Protein AF-A0A6M3XXW4-F1 (afdb_monomer)

Solvent-accessible surface area (backbone atoms only — not comparable to full-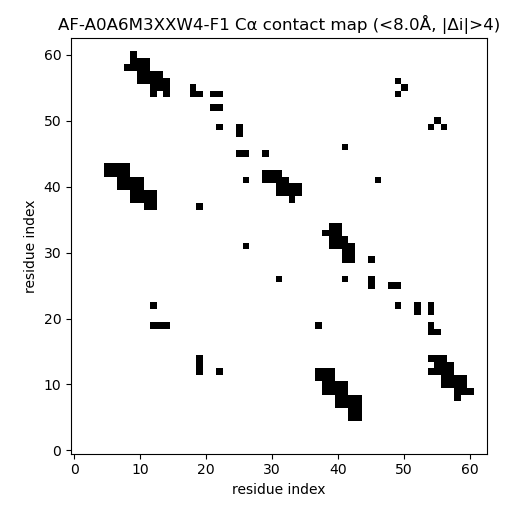atom values): 3835 Å² total; per-residue (Å²): 133,88,81,71,77,81,51,68,42,47,33,32,61,56,62,56,72,69,46,44,52,52,49,48,58,58,42,68,82,44,91,54,46,83,46,83,90,54,26,34,41,32,39,61,69,56,53,59,53,40,56,73,68,71,46,53,67,44,78,56,79,84,125

Foldseek 3Di:
DPPPPQDWFKKAFDDPPVLLVVLVVLQVVFPKDADPNRIITGGPVSVVVNVVVVTDMDTDDDD

Mean predicted aligned error: 6.56 Å

Organism: NCBI:txid1070528

Sequence (63 aa):
MNKQKEKYVFIKVLGNEKEQVKAFGVLLSYSFRAFPKHKYLIPVEALKELKKSKVKIVLEEKK

Secondary structure (DSSP, 8-state):
-------EEEEEE-S-HHHHHHHHHHHHTS--EEETTTEEEEEHHHHHHHHHTT--EEE----

Structure (mmCIF, N/CA/C/O backbone):
data_AF-A0A6M3XXW4-F1
#
_entry.id   AF-A0A6M3XXW4-F1
#
loop_
_atom_site.group_PDB
_atom_site.id
_atom_site.type_symbol
_atom_site.label_atom_id
_atom_site.label_alt_id
_atom_site.label_comp_id
_atom_site.label_asym_id
_atom_site.label_entity_id
_atom_site.label_seq_id
_atom_site.pdbx_PDB_ins_code
_atom_site.Cartn_x
_atom_site.Cartn_y
_atom_site.Cartn_z
_atom_site.occupancy
_atom_site.B_iso_or_equiv
_atom_site.auth_seq_id
_atom_site.auth_comp_id
_atom_site.auth_asym_id
_atom_site.auth_atom_id
_atom_site.pdbx_PDB_model_num
ATOM 1 N N . MET A 1 1 ? -14.916 -4.263 23.506 1.00 41.09 1 MET A N 1
ATOM 2 C CA . MET A 1 1 ? -14.944 -4.752 22.107 1.00 41.09 1 MET A CA 1
ATOM 3 C C . MET A 1 1 ? -14.655 -3.588 21.161 1.00 41.09 1 MET A C 1
ATOM 5 O O . MET A 1 1 ? -15.583 -2.905 20.744 1.00 41.09 1 MET A O 1
ATOM 9 N N . ASN A 1 2 ? -13.388 -3.328 20.828 1.00 42.69 2 ASN A N 1
ATOM 10 C CA . ASN A 1 2 ? -13.067 -2.344 19.790 1.00 42.69 2 ASN A CA 1
ATOM 11 C C . ASN A 1 2 ? -13.267 -2.999 18.418 1.00 42.69 2 ASN A C 1
ATOM 13 O O . ASN A 1 2 ? -12.340 -3.550 17.837 1.00 42.69 2 ASN A O 1
ATOM 17 N N . LYS A 1 3 ? -14.500 -2.950 17.901 1.00 46.84 3 LYS A N 1
ATOM 18 C CA . LYS A 1 3 ? -14.786 -3.178 16.477 1.00 46.84 3 LYS A CA 1
ATOM 19 C C . LYS A 1 3 ? -14.303 -1.953 15.701 1.00 46.84 3 LYS A C 1
ATOM 21 O O . LYS A 1 3 ? -15.087 -1.105 15.276 1.00 46.84 3 LYS A O 1
ATOM 26 N N . GLN A 1 4 ? -12.986 -1.823 15.587 1.00 53.97 4 GLN A N 1
ATOM 27 C CA . GLN A 1 4 ? -12.366 -0.867 14.690 1.00 53.97 4 GLN A CA 1
ATOM 28 C C . GLN A 1 4 ? -12.692 -1.359 13.280 1.00 53.97 4 GLN A C 1
ATOM 30 O O . GLN A 1 4 ? -12.219 -2.405 12.854 1.00 53.97 4 GLN A O 1
ATOM 35 N N . LYS A 1 5 ? -13.613 -0.668 12.603 1.00 55.19 5 LYS A N 1
ATOM 36 C CA . LYS A 1 5 ? -13.915 -0.899 11.190 1.00 55.19 5 LYS A CA 1
ATOM 37 C C . LYS A 1 5 ? -12.581 -0.835 10.443 1.00 55.19 5 LYS A C 1
ATOM 39 O O . LYS A 1 5 ? -12.034 0.262 10.332 1.00 55.19 5 LYS A O 1
ATOM 44 N N . GLU A 1 6 ? -12.047 -1.969 9.991 1.00 64.38 6 GLU A N 1
ATOM 45 C CA . GLU A 1 6 ? -10.877 -2.002 9.112 1.00 64.38 6 GLU A CA 1
ATOM 46 C C . GLU A 1 6 ? -11.250 -1.252 7.835 1.00 64.38 6 GLU A C 1
ATOM 48 O O . GLU 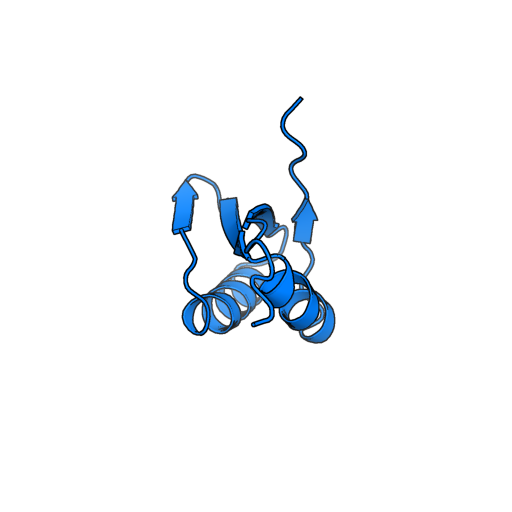A 1 6 ? -11.890 -1.773 6.922 1.00 64.38 6 GLU A O 1
ATOM 53 N N . LYS A 1 7 ? -10.945 0.045 7.814 1.00 79.88 7 LYS A N 1
ATOM 54 C CA . LYS A 1 7 ? -11.066 0.854 6.614 1.00 79.88 7 LYS A CA 1
ATOM 55 C C . LYS A 1 7 ? -9.895 0.460 5.729 1.00 79.88 7 LYS A C 1
ATOM 57 O O . LYS A 1 7 ? -8.741 0.657 6.105 1.00 79.88 7 LYS A O 1
ATOM 62 N N . TYR A 1 8 ? -10.210 -0.111 4.577 1.00 86.06 8 TYR A N 1
ATOM 63 C CA . TYR A 1 8 ? -9.249 -0.362 3.516 1.00 86.06 8 TYR A CA 1
ATOM 64 C C . TYR A 1 8 ? -9.203 0.845 2.582 1.00 86.06 8 TYR A C 1
ATOM 66 O O . TYR A 1 8 ? -10.220 1.499 2.343 1.00 86.06 8 TYR A O 1
ATOM 74 N N . VAL A 1 9 ? -8.022 1.138 2.056 1.00 86.75 9 VAL A N 1
ATOM 75 C CA . VAL A 1 9 ? -7.773 2.243 1.131 1.00 86.75 9 VAL A CA 1
ATOM 76 C C . VAL A 1 9 ? -6.977 1.751 -0.062 1.00 86.75 9 VAL A C 1
ATOM 78 O O . VAL A 1 9 ? -6.108 0.885 0.063 1.00 86.75 9 VAL A O 1
ATOM 81 N N . PHE A 1 10 ? -7.273 2.320 -1.226 1.00 87.81 10 PHE A N 1
ATOM 82 C CA . PHE A 1 10 ? -6.468 2.103 -2.414 1.00 87.81 10 PHE A CA 1
ATOM 83 C C . PHE A 1 10 ? -5.277 3.052 -2.404 1.00 87.81 10 PHE A C 1
ATOM 85 O O . PHE A 1 10 ? -5.421 4.273 -2.320 1.00 87.81 10 PHE A O 1
ATOM 92 N N . ILE A 1 11 ? -4.089 2.474 -2.515 1.00 88.31 11 ILE A N 1
ATOM 93 C CA . ILE A 1 11 ? -2.854 3.214 -2.718 1.00 88.31 11 ILE A CA 1
ATOM 94 C C . ILE A 1 11 ? -2.192 2.790 -4.017 1.00 88.31 11 ILE A C 1
ATOM 96 O O . ILE A 1 11 ? -2.326 1.656 -4.477 1.00 88.31 11 ILE A O 1
ATOM 100 N N . LYS A 1 12 ? -1.410 3.699 -4.577 1.00 88.88 12 LYS A N 1
ATOM 101 C CA . LYS A 1 12 ? -0.470 3.425 -5.650 1.00 88.88 12 LYS A CA 1
ATOM 102 C C . LYS A 1 12 ? 0.928 3.750 -5.151 1.00 88.88 12 LYS A C 1
ATOM 104 O O . LYS A 1 12 ? 1.177 4.864 -4.691 1.00 88.88 12 LYS A O 1
ATOM 109 N N . VAL A 1 13 ? 1.840 2.786 -5.221 1.00 87.06 13 VAL A N 1
ATOM 110 C CA . VAL A 1 13 ? 3.242 3.033 -4.862 1.00 87.06 13 VAL A CA 1
ATOM 111 C C . VAL A 1 13 ? 3.919 3.673 -6.071 1.00 87.06 13 VAL A C 1
ATOM 113 O O . VAL A 1 13 ? 3.943 3.083 -7.149 1.00 87.06 13 VAL A O 1
ATOM 116 N N . LEU A 1 14 ? 4.418 4.8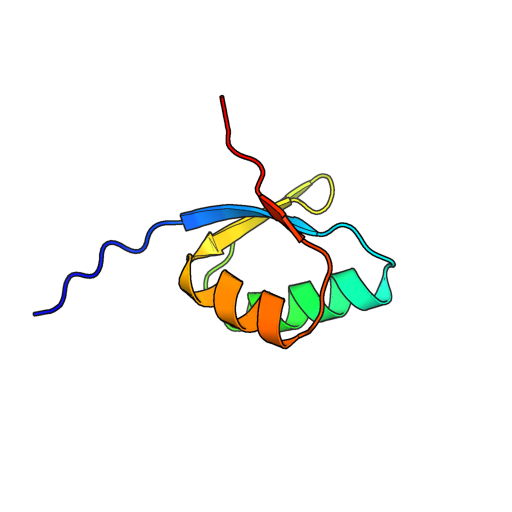99 -5.909 1.00 81.00 14 LEU A N 1
ATOM 117 C CA . LEU A 1 14 ? 5.154 5.622 -6.944 1.00 81.00 14 LEU A CA 1
ATOM 118 C C . LEU A 1 14 ? 6.618 5.673 -6.531 1.00 81.00 14 LEU A C 1
ATOM 120 O O . LEU A 1 14 ? 6.986 6.457 -5.671 1.00 81.00 14 LEU A O 1
ATOM 124 N N . GLY A 1 15 ? 7.457 4.848 -7.134 1.00 80.50 15 GLY A N 1
ATOM 125 C CA . GLY A 1 15 ? 8.877 4.800 -6.807 1.00 80.50 15 GLY A CA 1
ATOM 126 C C . GLY A 1 15 ? 9.607 3.809 -7.693 1.00 80.50 15 GLY A C 1
ATOM 127 O O . GLY A 1 15 ? 8.979 3.098 -8.486 1.00 80.50 15 GLY A O 1
ATOM 128 N N . ASN A 1 16 ? 10.928 3.756 -7.548 1.00 87.75 16 ASN A N 1
ATOM 129 C CA . ASN A 1 16 ? 11.751 2.785 -8.269 1.00 87.75 16 ASN A CA 1
ATOM 130 C C . ASN A 1 16 ? 11.430 1.353 -7.812 1.00 87.75 16 ASN A C 1
ATOM 132 O O . ASN A 1 16 ? 10.867 1.146 -6.737 1.00 87.75 16 ASN A O 1
ATOM 136 N N . GLU A 1 17 ? 11.831 0.349 -8.591 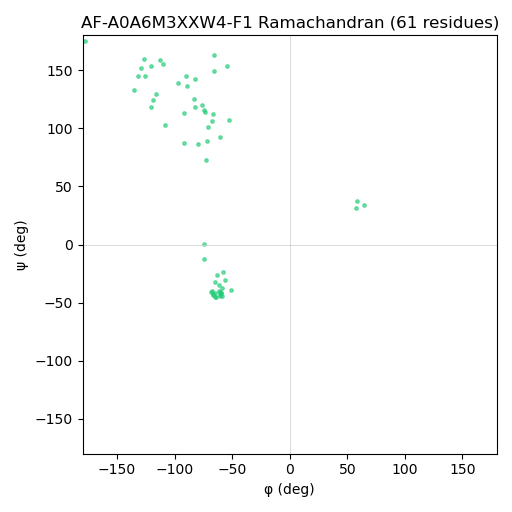1.00 86.38 17 GLU A N 1
ATOM 137 C CA . GLU A 1 17 ? 11.546 -1.067 -8.305 1.00 86.38 17 GLU A CA 1
ATOM 138 C C . GLU A 1 17 ? 11.929 -1.467 -6.865 1.00 86.38 17 GLU A C 1
ATOM 140 O O . GLU A 1 17 ? 11.146 -2.094 -6.159 1.00 86.38 17 GLU A O 1
ATOM 145 N N . LYS A 1 18 ? 13.063 -0.962 -6.353 1.00 87.25 18 LYS A N 1
ATOM 146 C CA . LYS A 1 18 ? 13.486 -1.145 -4.950 1.00 87.25 18 LYS A CA 1
ATOM 147 C C . LYS A 1 18 ? 12.494 -0.587 -3.921 1.00 87.25 18 LYS A C 1
ATOM 149 O O . LYS A 1 18 ? 12.250 -1.222 -2.898 1.00 87.25 18 LYS A O 1
ATOM 154 N N . GLU A 1 19 ? 11.931 0.596 -4.162 1.00 87.12 19 GLU A N 1
ATOM 155 C CA . GLU A 1 19 ? 10.922 1.196 -3.279 1.00 87.12 19 GLU A CA 1
ATOM 156 C C . GLU A 1 19 ? 9.622 0.392 -3.309 1.00 87.12 19 GLU A C 1
ATOM 158 O O . GLU A 1 19 ? 9.014 0.157 -2.266 1.00 87.12 19 GLU A O 1
ATOM 163 N N . GLN A 1 20 ? 9.228 -0.089 -4.489 1.00 86.00 20 GLN A N 1
ATOM 164 C CA . GLN A 1 20 ? 8.034 -0.913 -4.651 1.00 86.00 20 GLN A CA 1
ATOM 165 C C . GLN A 1 20 ? 8.177 -2.268 -3.961 1.00 86.00 20 GLN A C 1
ATOM 167 O O . GLN A 1 20 ? 7.262 -2.671 -3.252 1.00 86.00 20 GLN A O 1
ATOM 172 N N . VAL A 1 21 ? 9.328 -2.931 -4.099 1.00 87.94 21 VAL A N 1
ATOM 173 C CA . VAL A 1 21 ? 9.629 -4.189 -3.399 1.00 87.94 21 VAL A CA 1
ATOM 174 C C . VAL A 1 21 ? 9.625 -3.976 -1.885 1.00 87.94 21 VAL A C 1
ATOM 176 O O . VAL A 1 21 ? 9.065 -4.787 -1.152 1.00 87.94 21 VAL A O 1
ATOM 179 N N . LYS A 1 22 ? 10.167 -2.853 -1.397 1.00 87.94 22 LYS A N 1
ATOM 180 C CA . LYS A 1 22 ? 10.127 -2.513 0.032 1.00 87.94 22 LYS A CA 1
ATOM 181 C C . LYS A 1 22 ? 8.699 -2.279 0.531 1.00 87.94 22 LYS A C 1
ATOM 183 O O . LYS A 1 22 ? 8.338 -2.797 1.584 1.00 87.94 22 LYS A O 1
ATOM 188 N N . ALA A 1 23 ? 7.880 -1.535 -0.217 1.00 87.00 23 ALA A N 1
ATOM 189 C CA . ALA A 1 23 ? 6.463 -1.377 0.105 1.00 87.00 23 ALA A CA 1
ATOM 190 C C . ALA A 1 23 ? 5.736 -2.723 0.089 1.00 87.00 23 ALA A C 1
ATOM 192 O O . ALA A 1 23 ? 4.993 -3.014 1.016 1.00 87.00 23 ALA A O 1
ATOM 193 N N . PHE A 1 24 ? 5.986 -3.559 -0.917 1.00 87.44 24 PHE A N 1
ATOM 194 C CA . PHE A 1 24 ? 5.400 -4.890 -1.024 1.00 87.44 24 PHE A CA 1
ATOM 195 C C . PHE A 1 24 ? 5.773 -5.774 0.172 1.00 87.44 24 PHE A C 1
ATOM 197 O O . PHE A 1 24 ? 4.901 -6.422 0.735 1.00 87.44 24 PHE A O 1
ATOM 204 N N . GLY A 1 25 ? 7.031 -5.730 0.623 1.00 88.88 25 GLY A N 1
ATOM 205 C CA . GLY A 1 25 ? 7.492 -6.425 1.827 1.00 88.88 25 GLY A CA 1
ATOM 206 C C . GLY A 1 25 ? 6.746 -6.003 3.093 1.00 88.88 25 GLY A C 1
ATOM 207 O O . GLY A 1 25 ? 6.326 -6.856 3.865 1.00 88.88 25 GLY A O 1
ATOM 208 N N . VAL A 1 26 ? 6.524 -4.699 3.281 1.00 87.06 26 VAL A N 1
ATOM 209 C CA . VAL A 1 26 ? 5.698 -4.193 4.393 1.00 87.06 26 VAL A CA 1
ATOM 210 C C . VAL A 1 26 ? 4.261 -4.678 4.244 1.00 87.06 26 VAL A C 1
ATOM 212 O O . VAL A 1 26 ? 3.672 -5.147 5.208 1.00 87.06 26 VAL A O 1
ATOM 215 N N . LEU A 1 27 ? 3.705 -4.597 3.034 1.00 86.81 27 LEU A N 1
ATOM 216 C CA . LEU A 1 27 ? 2.333 -5.002 2.762 1.00 86.81 27 LEU A CA 1
ATOM 217 C C . LEU A 1 27 ? 2.099 -6.498 2.957 1.00 86.81 27 LEU A C 1
ATOM 219 O O . LEU A 1 27 ? 1.021 -6.831 3.421 1.00 86.81 27 LEU A O 1
ATOM 223 N N . LEU A 1 28 ? 3.082 -7.368 2.703 1.00 86.56 28 LEU A N 1
ATOM 224 C CA . LEU A 1 28 ? 3.003 -8.813 2.974 1.00 86.56 28 LEU A CA 1
ATOM 225 C C . LEU A 1 28 ? 2.684 -9.149 4.432 1.00 86.56 28 LEU A C 1
ATOM 227 O O . LEU A 1 28 ? 2.023 -10.153 4.682 1.00 86.56 28 LEU A O 1
ATOM 231 N N . SER A 1 29 ? 3.102 -8.308 5.378 1.00 85.75 29 SER A N 1
ATOM 232 C CA . SER A 1 29 ? 2.762 -8.472 6.796 1.00 85.75 29 SER A CA 1
ATOM 233 C C . SER A 1 29 ? 1.311 -8.096 7.116 1.00 85.75 29 SER A C 1
ATOM 235 O O . SER A 1 29 ? 0.820 -8.403 8.199 1.00 85.75 29 SER A O 1
ATOM 237 N N . TYR A 1 30 ? 0.615 -7.439 6.187 1.00 83.81 30 TYR A N 1
ATOM 238 C CA . TYR A 1 30 ? -0.789 -7.062 6.303 1.00 83.81 30 TYR A CA 1
ATOM 239 C C . TYR A 1 30 ? -1.641 -7.886 5.335 1.00 83.81 30 TYR A C 1
ATOM 241 O O . TYR A 1 30 ? -1.192 -8.337 4.287 1.00 83.81 30 TYR A O 1
ATOM 249 N N . SER A 1 31 ? -2.925 -8.052 5.643 1.00 78.88 31 SER A N 1
ATOM 250 C CA . SER A 1 31 ? -3.872 -8.613 4.673 1.00 78.88 31 SER A CA 1
ATOM 251 C C . SER A 1 31 ? -4.150 -7.577 3.577 1.00 78.88 31 SER A C 1
ATOM 253 O O . SER A 1 31 ? -5.048 -6.747 3.707 1.00 78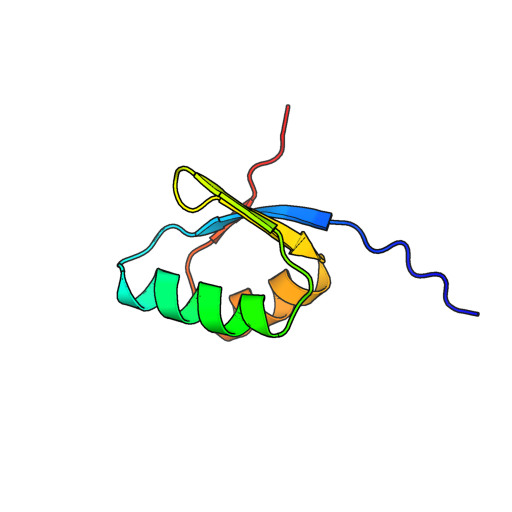.88 31 SER A O 1
ATOM 255 N N . PHE A 1 32 ? -3.341 -7.578 2.514 1.00 86.19 32 PHE A N 1
ATOM 256 C CA . PHE A 1 32 ? -3.477 -6.664 1.377 1.00 86.19 32 PHE A CA 1
ATOM 257 C C . PHE A 1 32 ? -3.876 -7.385 0.091 1.00 86.19 32 PHE A C 1
ATOM 259 O O . PHE A 1 32 ? -3.655 -8.583 -0.084 1.00 86.19 32 PHE A O 1
ATOM 266 N N . ARG A 1 33 ? -4.434 -6.623 -0.852 1.00 85.38 33 ARG A N 1
ATOM 267 C CA . ARG A 1 33 ? -4.755 -7.112 -2.194 1.00 85.38 33 ARG A CA 1
ATOM 268 C C . ARG A 1 33 ? -4.004 -6.295 -3.233 1.00 85.38 33 ARG A C 1
ATOM 270 O O . ARG A 1 33 ? -4.204 -5.086 -3.334 1.00 85.38 33 ARG A O 1
ATOM 277 N N . ALA A 1 34 ? -3.137 -6.952 -3.995 1.00 84.25 34 ALA A N 1
ATOM 278 C CA . ALA A 1 34 ? -2.418 -6.332 -5.100 1.00 84.25 34 ALA A CA 1
ATOM 279 C C . ALA A 1 34 ? -3.281 -6.287 -6.369 1.00 84.25 34 ALA A C 1
ATOM 281 O O . ALA A 1 34 ? -4.024 -7.220 -6.670 1.00 84.25 34 ALA A O 1
ATOM 282 N N . PHE A 1 35 ? -3.161 -5.195 -7.117 1.00 83.44 35 PHE A N 1
ATOM 283 C CA . PHE A 1 35 ? -3.828 -4.938 -8.387 1.00 83.44 35 PHE A CA 1
ATOM 284 C C . PHE A 1 35 ? -2.790 -4.562 -9.458 1.00 83.44 35 PHE A C 1
ATOM 286 O O . PHE A 1 35 ? -1.687 -4.106 -9.131 1.00 83.44 35 PHE A O 1
ATOM 293 N N . PRO A 1 36 ? -3.135 -4.698 -10.752 1.00 79.75 36 PRO A N 1
ATOM 294 C CA . PRO A 1 36 ? -2.267 -4.271 -11.845 1.00 79.75 36 PRO A CA 1
ATOM 295 C C . PRO A 1 36 ? -1.848 -2.798 -11.715 1.00 79.75 36 PRO A C 1
ATOM 297 O O . PRO A 1 36 ? -2.581 -1.974 -11.161 1.00 79.75 36 PRO A O 1
ATOM 300 N N . LYS A 1 37 ? -0.692 -2.445 -12.290 1.00 80.62 37 LYS A N 1
ATOM 301 C CA . LYS A 1 37 ? -0.109 -1.085 -12.250 1.00 80.62 37 LYS A CA 1
ATOM 302 C C . LYS A 1 37 ? 0.300 -0.611 -10.843 1.00 80.62 37 LYS A C 1
ATOM 304 O O . LYS A 1 37 ? 0.198 0.583 -10.551 1.00 80.62 37 LYS A O 1
ATOM 309 N N . HIS A 1 38 ? 0.768 -1.532 -9.995 1.00 81.62 38 HIS A N 1
ATOM 310 C CA . HIS A 1 38 ? 1.295 -1.250 -8.647 1.00 81.62 38 HIS A CA 1
ATOM 311 C C . HIS A 1 38 ? 0.286 -0.546 -7.730 1.00 81.62 38 HIS A C 1
ATOM 313 O O . HIS A 1 38 ? 0.630 0.354 -6.955 1.00 81.62 38 HIS A O 1
ATOM 319 N N . LYS A 1 39 ? -0.981 -0.949 -7.855 1.00 86.62 39 LYS A N 1
ATOM 320 C CA . LYS A 1 39 ? -2.073 -0.515 -6.988 1.00 86.62 39 LYS A CA 1
ATOM 321 C C . LYS A 1 39 ? -2.300 -1.564 -5.909 1.00 86.62 39 LYS A C 1
ATOM 323 O O . LYS A 1 39 ? -2.285 -2.756 -6.197 1.00 86.62 39 LYS A O 1
ATOM 328 N N . TYR A 1 40 ? -2.543 -1.132 -4.682 1.00 88.00 40 TYR A N 1
ATOM 329 C CA . TYR A 1 40 ? -2.747 -2.020 -3.545 1.00 88.00 40 T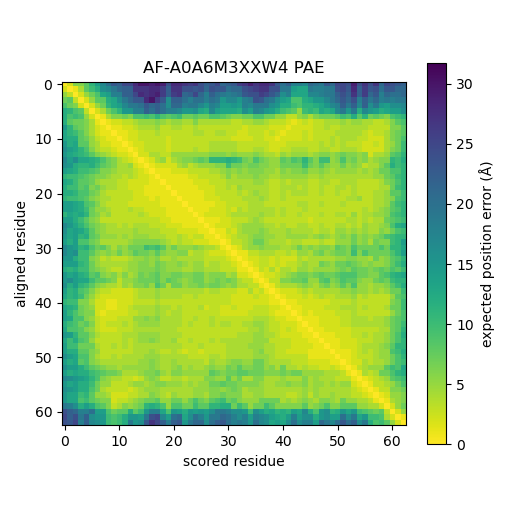YR A CA 1
ATOM 330 C C . TYR A 1 40 ? -3.944 -1.549 -2.732 1.00 88.00 40 TYR A C 1
ATOM 332 O O . TYR A 1 40 ? -4.060 -0.365 -2.422 1.00 88.00 40 TYR A O 1
ATOM 340 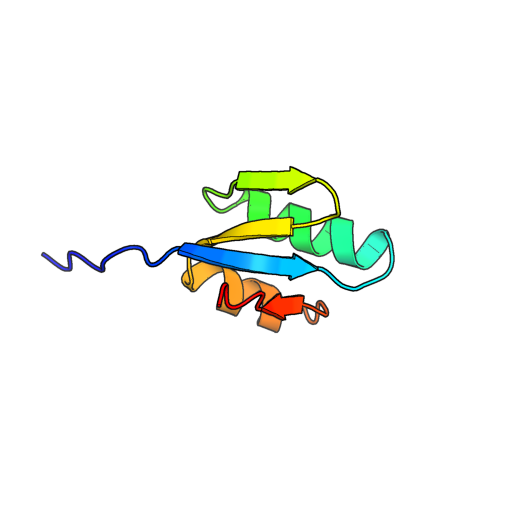N N . LEU A 1 41 ? -4.823 -2.481 -2.381 1.00 89.19 41 LEU A N 1
ATOM 341 C CA . LEU A 1 41 ? -5.847 -2.273 -1.370 1.00 89.19 41 LEU A CA 1
ATOM 342 C C . LEU A 1 41 ? -5.277 -2.731 -0.033 1.00 89.19 41 LEU A C 1
ATOM 344 O O . LEU A 1 41 ? -4.988 -3.916 0.140 1.00 89.19 41 LEU A O 1
ATOM 348 N N . ILE A 1 42 ? -5.083 -1.785 0.877 1.00 89.56 42 ILE A N 1
ATOM 349 C CA . ILE A 1 42 ? -4.375 -2.006 2.140 1.00 89.56 42 ILE A CA 1
ATOM 350 C C . ILE A 1 42 ? -5.225 -1.478 3.298 1.00 89.56 42 ILE A C 1
ATOM 352 O O . ILE A 1 42 ? -5.990 -0.529 3.099 1.00 89.56 42 ILE A O 1
ATOM 356 N N . PRO A 1 43 ? -5.106 -2.032 4.512 1.00 88.38 43 PRO A N 1
ATOM 357 C CA . PRO A 1 43 ? -5.726 -1.423 5.681 1.00 88.38 43 PRO A CA 1
ATOM 358 C C . PRO A 1 43 ? -5.075 -0.062 5.984 1.00 88.38 43 PRO A C 1
ATOM 360 O O . PRO A 1 43 ? -3.882 0.142 5.754 1.00 88.38 43 PRO A O 1
ATOM 363 N N . VAL A 1 44 ? -5.839 0.882 6.544 1.00 85.75 44 VAL A N 1
ATOM 364 C CA . VAL A 1 44 ? -5.325 2.211 6.947 1.00 85.75 44 VAL A CA 1
ATOM 365 C C . VAL A 1 44 ? -4.166 2.115 7.949 1.00 85.75 44 VAL A C 1
ATOM 367 O O . VAL A 1 44 ? -3.337 3.019 8.024 1.00 85.75 44 VAL A O 1
ATOM 370 N N . GLU A 1 45 ? -4.056 1.021 8.698 1.00 85.25 45 GLU A N 1
ATOM 371 C CA . GLU A 1 45 ? -2.916 0.779 9.583 1.00 85.25 45 GLU A CA 1
ATOM 372 C C . GLU A 1 45 ? -1.598 0.609 8.811 1.00 85.25 45 GLU A C 1
ATOM 374 O O . GLU A 1 45 ? -0.599 1.246 9.153 1.00 85.25 45 GLU A O 1
ATOM 379 N N . ALA A 1 46 ? -1.626 -0.116 7.689 1.00 86.25 46 ALA A N 1
ATOM 380 C CA . ALA A 1 46 ? -0.460 -0.320 6.834 1.00 86.25 46 ALA A CA 1
ATOM 381 C C . ALA A 1 46 ? 0.064 0.996 6.226 1.00 86.25 46 ALA A C 1
ATOM 383 O O . ALA A 1 46 ? 1.263 1.129 5.980 1.00 86.25 46 ALA A O 1
ATOM 384 N N . LEU A 1 47 ? -0.785 2.023 6.051 1.00 86.19 47 LEU A N 1
ATOM 385 C CA . LEU A 1 47 ? -0.326 3.361 5.642 1.00 86.19 47 LEU A CA 1
ATOM 386 C C . LEU A 1 47 ? 0.686 3.958 6.628 1.00 86.19 47 LEU A C 1
ATOM 388 O O . LEU A 1 47 ? 1.608 4.660 6.205 1.00 86.19 47 LEU A O 1
ATOM 392 N N . LYS A 1 48 ? 0.506 3.727 7.936 1.00 85.81 48 LYS A N 1
ATOM 393 C CA . LYS A 1 48 ? 1.408 4.265 8.965 1.00 85.81 48 LYS A CA 1
ATOM 394 C C . LYS A 1 48 ? 2.793 3.635 8.840 1.00 85.81 48 LYS A C 1
ATOM 396 O O . LYS A 1 48 ? 3.794 4.352 8.886 1.00 85.81 48 LYS A O 1
ATOM 401 N N . GLU A 1 49 ? 2.852 2.327 8.606 1.00 86.94 49 GLU A N 1
ATOM 402 C CA . GLU A 1 49 ? 4.113 1.619 8.377 1.00 86.94 49 GLU A CA 1
ATOM 403 C C . GLU A 1 49 ? 4.782 1.990 7.053 1.00 86.94 49 GLU A C 1
ATOM 405 O O . GLU A 1 49 ? 5.991 2.231 7.018 1.00 86.94 49 GLU A O 1
ATOM 410 N N . LEU A 1 50 ? 4.012 2.132 5.972 1.00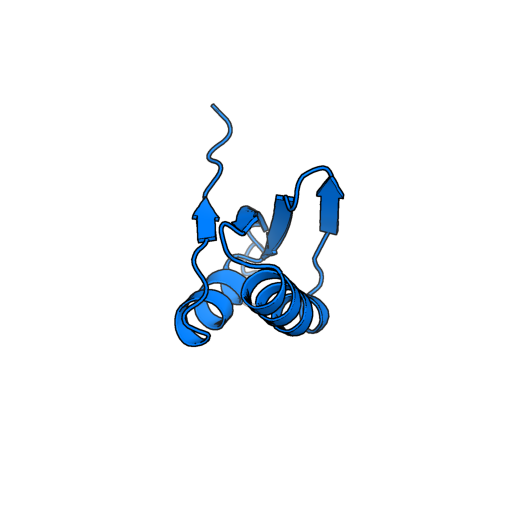 86.69 50 LEU A N 1
ATOM 411 C CA . LEU A 1 50 ? 4.553 2.580 4.689 1.00 86.69 50 LEU A CA 1
ATOM 412 C C . LEU A 1 50 ? 5.169 3.983 4.781 1.00 86.69 50 LEU A C 1
ATOM 414 O O . LEU A 1 50 ? 6.268 4.205 4.266 1.00 86.69 50 LEU A O 1
ATOM 418 N N . LYS A 1 51 ? 4.524 4.914 5.502 1.00 85.44 51 LYS A N 1
ATOM 419 C CA . LYS A 1 51 ? 5.096 6.243 5.785 1.00 85.44 51 LYS A CA 1
ATOM 420 C C . LYS A 1 51 ? 6.402 6.144 6.576 1.00 85.44 51 LYS A C 1
ATOM 422 O O . LYS A 1 51 ? 7.370 6.821 6.230 1.00 85.44 51 LYS A O 1
ATOM 427 N N . LYS A 1 52 ? 6.466 5.274 7.591 1.00 86.75 52 LYS A N 1
ATOM 428 C CA . LYS A 1 52 ? 7.687 5.029 8.383 1.00 86.75 52 LYS A CA 1
ATOM 429 C C . LYS A 1 52 ? 8.834 4.495 7.519 1.00 86.75 52 LYS A C 1
ATOM 431 O O . LYS A 1 52 ? 9.986 4.874 7.715 1.00 86.75 52 LYS A O 1
ATOM 436 N N . SER A 1 53 ? 8.515 3.680 6.515 1.00 83.00 53 SER A N 1
ATOM 437 C CA . SER A 1 53 ? 9.485 3.111 5.572 1.00 83.00 53 SER A CA 1
ATOM 438 C C . SER A 1 53 ? 10.036 4.093 4.526 1.00 83.00 53 SER A C 1
ATOM 440 O O . SER A 1 53 ? 10.902 3.687 3.740 1.00 83.00 53 SER A O 1
ATOM 442 N N . LYS A 1 54 ? 9.604 5.368 4.550 1.00 82.25 54 LYS A N 1
ATOM 443 C CA . LYS A 1 54 ? 9.982 6.447 3.612 1.00 82.25 54 LYS A CA 1
ATOM 444 C C . LYS A 1 54 ? 9.675 6.128 2.144 1.00 82.25 54 LYS A C 1
ATOM 446 O O . LYS A 1 54 ? 10.393 6.577 1.258 1.00 82.25 54 LYS A O 1
ATOM 451 N N . VAL A 1 55 ? 8.628 5.350 1.880 1.00 84.56 55 VAL A N 1
ATOM 452 C CA . VAL A 1 55 ? 8.236 5.004 0.508 1.00 84.56 55 VAL A CA 1
ATOM 453 C C . VAL A 1 55 ? 7.268 6.049 -0.037 1.00 84.56 55 VAL A C 1
ATOM 455 O O . VAL A 1 55 ? 6.337 6.462 0.660 1.00 84.56 55 VAL A O 1
ATOM 458 N N . LYS A 1 56 ? 7.457 6.476 -1.287 1.00 84.19 56 LYS A N 1
ATOM 459 C CA . LYS A 1 56 ? 6.521 7.381 -1.960 1.00 84.19 56 LYS A CA 1
ATOM 460 C C . LYS A 1 56 ? 5.245 6.627 -2.359 1.00 84.19 56 LYS A C 1
ATOM 462 O O . LYS A 1 56 ? 5.252 5.731 -3.202 1.00 84.19 56 LYS A O 1
ATOM 467 N N . ILE A 1 57 ? 4.128 6.998 -1.739 1.00 87.06 57 ILE A N 1
ATOM 468 C CA . ILE A 1 57 ? 2.800 6.439 -2.013 1.00 87.06 57 ILE A CA 1
ATOM 469 C C . ILE A 1 57 ? 1.813 7.554 -2.339 1.00 87.06 57 ILE A C 1
ATOM 471 O O . ILE A 1 57 ? 1.878 8.640 -1.766 1.00 87.06 57 ILE A O 1
ATOM 475 N N . VAL A 1 58 ? 0.885 7.269 -3.245 1.00 83.44 58 VAL A N 1
ATOM 476 C CA . VAL A 1 58 ? -0.228 8.149 -3.598 1.00 83.44 58 VAL A CA 1
ATOM 477 C C . VAL A 1 58 ? -1.526 7.456 -3.221 1.00 83.44 58 VAL A C 1
ATOM 479 O O . VAL A 1 58 ? -1.735 6.292 -3.558 1.00 83.44 58 VAL A O 1
ATOM 482 N N . LEU A 1 59 ? -2.383 8.170 -2.498 1.00 83.81 59 LEU A N 1
ATOM 483 C CA . LEU A 1 59 ? -3.747 7.736 -2.223 1.00 83.81 59 LE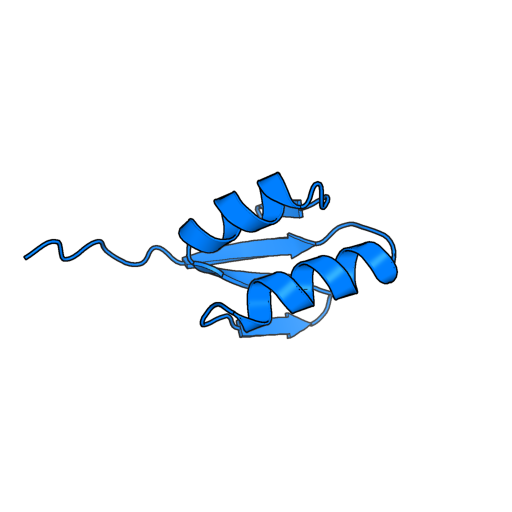U A CA 1
ATOM 484 C C . LEU A 1 59 ? -4.576 7.957 -3.483 1.00 83.81 59 LEU A C 1
ATOM 486 O O . LEU A 1 59 ? -4.675 9.078 -3.976 1.00 83.81 59 LEU A O 1
ATOM 490 N N . GLU A 1 60 ? -5.138 6.876 -4.011 1.00 68.06 60 GLU A N 1
ATOM 491 C CA . GLU A 1 60 ? -6.088 6.967 -5.111 1.00 68.06 60 GLU A CA 1
ATOM 492 C C . GLU A 1 60 ? -7.485 7.057 -4.488 1.00 68.06 60 GLU A C 1
ATOM 494 O O . GLU A 1 60 ? -8.137 6.044 -4.232 1.00 68.06 60 GLU A O 1
ATOM 499 N N . GLU A 1 61 ? -7.919 8.280 -4.163 1.00 49.72 61 GLU A N 1
ATOM 500 C CA . GLU A 1 61 ? -9.320 8.529 -3.825 1.00 49.72 61 GLU A CA 1
ATOM 501 C C . GLU A 1 61 ? -10.164 8.309 -5.080 1.00 49.72 61 GLU A C 1
ATOM 503 O O . GLU A 1 61 ? -10.055 9.023 -6.078 1.00 49.72 61 GLU A O 1
ATOM 508 N N . LYS A 1 62 ? -10.977 7.254 -5.037 1.00 45.66 62 LYS A N 1
ATOM 509 C CA . LYS A 1 62 ? -11.938 6.918 -6.079 1.00 45.66 62 LYS A CA 1
ATOM 510 C C . LYS A 1 62 ? -13.068 7.954 -6.018 1.00 45.66 62 LYS A C 1
ATOM 512 O O . LYS A 1 62 ? -13.905 7.883 -5.121 1.00 45.66 62 LYS A O 1
ATOM 517 N N . LYS A 1 63 ? -13.028 8.934 -6.919 1.00 41.34 63 LYS A N 1
ATOM 518 C CA . LYS A 1 63 ? -14.179 9.778 -7.258 1.00 41.34 63 LYS A CA 1
ATOM 519 C C . LYS A 1 63 ? -15.165 8.988 -8.115 1.00 41.34 63 LYS A C 1
ATOM 521 O O . LYS A 1 63 ? -14.696 8.091 -8.857 1.00 41.34 63 LYS A O 1
#

pLDDT: mean 80.07, std 13.38, range [41.09, 89.56]

Radius of gyration: 11.56 Å; Cα contacts (8 Å, |Δi|>4): 88; chains: 1; bounding box: 28×19×34 Å

Nearest PDB structures (foldseek):
  8k25-assembly1_a  TM=7.085E-01  e=3.858E-01  Vibrio phage ICP1_2004_A
  6k2e-assembly1_B  TM=6.587E-01  e=5.386E-01  Pyrococcus horikoshii OT3
  3exc-assembly1_X-2  TM=6.459E-01  e=1.282E+00  Saccharolobus solfataricus
  3w6g-assembly1_C  TM=5.329E-01  e=5.949E+00  Pyrococcus horikoshii OT3
  5y8t-assembly2_B  TM=4.561E-01  e=5.206E+00  Bacillus spizizenii str. W23